Protein AF-A0A7S3GNW1-F1 (afdb_monomer_lite)

Sequence (99 aa):
AGRTFVVEVKSAKRCDVGGQEVEAAVNEAAGGAVVVKAIERCPASAMSSLQAEAETHRKTYVCVCWSSRPLKEEELAILRDKRDLEVFQKTPIRVLHRR

Foldseek 3Di:
DDQDDDDDDPPDPDDPDDQVVVQVVCQVVCVPVDHDDPDDDDDPCVVVVSVVCVVPDDDDDDDDDDDPDDDDVVNVVVVVPDDPDDDDDDDDPVCPVPD

Structure (mmCIF, N/CA/C/O backbone):
data_AF-A0A7S3GNW1-F1
#
_entry.id   AF-A0A7S3GNW1-F1
#
loop_
_atom_site.group_PDB
_atom_site.id
_atom_site.type_symbol
_atom_site.label_atom_id
_atom_site.label_alt_id
_atom_site.label_comp_id
_atom_site.label_asym_id
_atom_site.label_entity_id
_atom_site.label_seq_id
_atom_site.pdbx_PDB_ins_code
_atom_site.Cartn_x
_atom_site.Cartn_y
_atom_site.Cartn_z
_atom_site.occupancy
_atom_site.B_iso_or_equiv
_atom_site.auth_seq_id
_atom_site.auth_comp_id
_atom_site.auth_asym_id
_atom_site.auth_atom_id
_atom_site.pdbx_PDB_model_num
ATOM 1 N N . ALA A 1 1 ? -5.641 4.418 -3.604 1.00 73.00 1 ALA A N 1
ATOM 2 C CA . ALA A 1 1 ? -4.421 4.599 -4.418 1.00 73.00 1 ALA A CA 1
ATOM 3 C C . ALA A 1 1 ? -3.530 3.376 -4.227 1.00 73.00 1 ALA A C 1
ATOM 5 O O . ALA A 1 1 ? -3.529 2.834 -3.128 1.00 73.00 1 ALA A O 1
ATOM 6 N N . GLY A 1 2 ? -2.867 2.899 -5.285 1.00 88.00 2 GLY A N 1
ATOM 7 C CA . GLY A 1 2 ? -1.913 1.788 -5.188 1.00 88.00 2 GLY A CA 1
ATOM 8 C C . GLY A 1 2 ? -0.616 2.221 -4.502 1.00 88.00 2 GLY A C 1
ATOM 9 O O . GLY A 1 2 ? -0.453 3.395 -4.169 1.00 88.00 2 GLY A O 1
ATOM 10 N N . ARG A 1 3 ? 0.306 1.280 -4.288 1.00 90.69 3 ARG A N 1
ATOM 11 C CA . ARG A 1 3 ? 1.638 1.589 -3.761 1.00 90.69 3 ARG A CA 1
ATOM 12 C C . ARG A 1 3 ? 2.610 1.809 -4.917 1.00 90.69 3 ARG A C 1
ATOM 14 O O . ARG A 1 3 ? 2.716 0.944 -5.779 1.00 90.69 3 ARG A O 1
ATOM 21 N N . THR A 1 4 ? 3.314 2.938 -4.907 1.00 93.19 4 THR A N 1
ATOM 22 C CA . THR A 1 4 ? 4.381 3.224 -5.873 1.00 93.19 4 THR A CA 1
ATOM 23 C C . THR A 1 4 ? 5.507 2.203 -5.727 1.00 93.19 4 THR A C 1
ATOM 25 O O . THR A 1 4 ? 5.835 1.785 -4.611 1.00 93.19 4 THR A O 1
ATOM 28 N N . PHE A 1 5 ? 6.088 1.801 -6.852 1.00 93.94 5 PHE A N 1
ATOM 29 C CA . PHE A 1 5 ? 7.191 0.852 -6.920 1.00 93.94 5 PHE A CA 1
ATOM 30 C C . PHE A 1 5 ? 8.132 1.228 -8.068 1.00 93.94 5 PHE A C 1
ATOM 32 O O . PHE A 1 5 ? 7.759 1.981 -8.963 1.00 93.94 5 PHE A O 1
ATOM 39 N N . VAL A 1 6 ? 9.349 0.689 -8.031 1.00 95.12 6 VAL A N 1
ATOM 40 C CA . VAL A 1 6 ? 10.359 0.826 -9.086 1.00 95.12 6 VAL A CA 1
ATOM 41 C C . VAL A 1 6 ? 10.904 -0.566 -9.384 1.00 95.12 6 VAL A C 1
ATOM 43 O O . VAL A 1 6 ? 11.073 -1.372 -8.468 1.00 95.12 6 VAL A O 1
ATOM 46 N N . VAL A 1 7 ? 11.176 -0.851 -10.657 1.00 93.88 7 VAL A N 1
A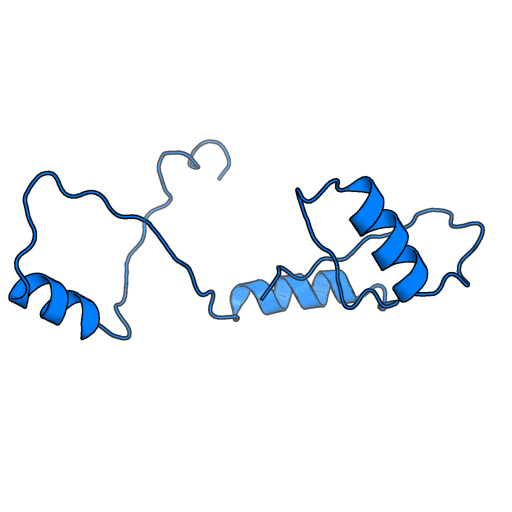TOM 47 C CA . VAL A 1 7 ? 11.821 -2.093 -11.097 1.00 93.88 7 VAL A CA 1
ATOM 48 C C . VAL A 1 7 ? 13.059 -1.738 -11.907 1.00 93.88 7 VAL A C 1
ATOM 50 O O . VAL A 1 7 ? 12.978 -0.995 -12.881 1.00 93.88 7 VAL A O 1
ATOM 53 N N . GLU A 1 8 ? 14.203 -2.288 -11.513 1.00 93.50 8 GLU A N 1
ATOM 54 C CA . GLU A 1 8 ? 15.440 -2.203 -12.286 1.00 93.50 8 GLU A CA 1
ATOM 55 C C . GLU A 1 8 ? 15.547 -3.421 -13.215 1.00 93.50 8 GLU A C 1
ATOM 57 O O . GLU A 1 8 ? 15.573 -4.564 -12.755 1.00 93.50 8 GLU A O 1
ATOM 62 N N . VAL A 1 9 ? 15.644 -3.183 -14.525 1.00 91.69 9 VAL A N 1
ATOM 63 C CA . VAL A 1 9 ? 15.875 -4.238 -15.522 1.00 91.69 9 VAL A CA 1
ATOM 64 C C . VAL A 1 9 ? 17.359 -4.279 -15.870 1.00 91.69 9 VAL A C 1
ATOM 66 O O . VAL A 1 9 ? 17.867 -3.438 -16.613 1.00 91.69 9 VAL A O 1
ATOM 69 N N . LYS A 1 10 ? 18.073 -5.269 -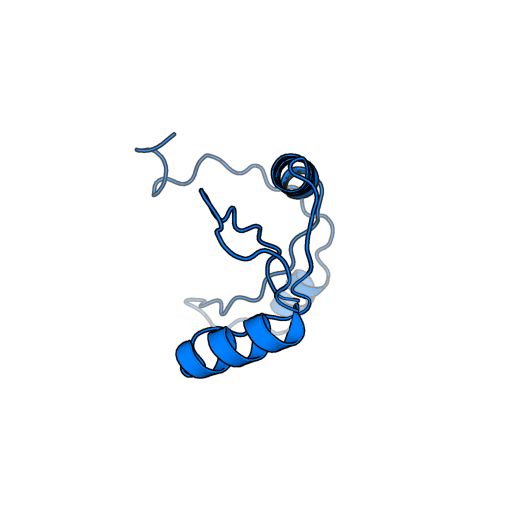15.332 1.00 92.94 10 LYS A N 1
ATOM 70 C CA . LYS A 1 10 ? 19.513 -5.431 -15.568 1.00 92.94 10 LYS A CA 1
ATOM 71 C C . LYS A 1 10 ? 19.787 -5.982 -16.966 1.00 92.94 10 LYS A C 1
ATOM 73 O O . LYS A 1 10 ? 19.082 -6.873 -17.433 1.00 92.94 10 LYS A O 1
ATOM 78 N N . SER A 1 11 ? 20.831 -5.462 -17.616 1.00 93.75 11 SER A N 1
ATOM 79 C CA . SER A 1 11 ? 21.299 -5.919 -18.937 1.00 93.75 11 SER A CA 1
ATOM 80 C C . SER A 1 11 ? 20.197 -5.953 -20.011 1.00 93.75 11 SER A C 1
ATOM 82 O O . SER A 1 11 ? 20.143 -6.873 -20.830 1.00 93.75 11 SER A O 1
ATOM 84 N N . ALA A 1 12 ? 19.304 -4.956 -20.004 1.00 90.81 12 ALA A N 1
ATOM 85 C CA . ALA A 1 12 ? 18.214 -4.853 -20.966 1.00 90.81 12 ALA A CA 1
ATOM 86 C C . ALA A 1 12 ? 18.752 -4.777 -22.407 1.00 90.81 12 ALA A C 1
ATOM 88 O O . ALA A 1 12 ? 19.485 -3.860 -22.767 1.00 90.81 12 ALA A O 1
ATOM 89 N N . LYS A 1 13 ? 18.366 -5.747 -23.246 1.00 92.88 13 LYS A N 1
ATOM 90 C CA . LYS A 1 13 ? 18.696 -5.760 -24.685 1.00 92.88 13 LYS A CA 1
ATOM 91 C C . LYS A 1 13 ? 17.804 -4.819 -25.493 1.00 92.88 13 LYS A C 1
ATOM 93 O O . LYS A 1 13 ? 18.174 -4.401 -26.584 1.00 92.88 13 LYS A O 1
ATOM 98 N N . ARG A 1 14 ? 16.615 -4.530 -24.961 1.00 88.25 14 ARG A N 1
ATOM 99 C CA . ARG A 1 14 ? 15.584 -3.701 -25.571 1.00 88.25 14 ARG A CA 1
ATOM 100 C C . ARG A 1 14 ? 15.040 -2.750 -24.514 1.00 88.25 14 ARG A C 1
ATOM 102 O O . ARG A 1 14 ? 14.575 -3.203 -23.472 1.00 88.25 14 ARG A O 1
ATOM 109 N N . CYS A 1 15 ? 15.110 -1.453 -24.792 1.00 84.75 15 CYS A N 1
ATOM 110 C CA . CYS A 1 15 ? 14.694 -0.414 -23.853 1.00 84.75 15 CYS A CA 1
ATOM 111 C C . CYS A 1 15 ? 13.557 0.450 -24.387 1.00 84.75 15 CYS A C 1
ATOM 113 O O . CYS A 1 15 ? 13.126 1.320 -23.656 1.00 84.75 15 CYS A O 1
ATOM 115 N N . ASP A 1 16 ? 13.077 0.246 -25.615 1.00 85.44 16 ASP A N 1
ATOM 116 C CA . ASP A 1 16 ? 12.064 1.058 -26.309 1.00 85.44 16 ASP A CA 1
ATOM 117 C C . ASP A 1 16 ? 10.609 0.618 -26.049 1.00 85.44 16 ASP A C 1
ATOM 119 O O . ASP A 1 16 ? 9.702 1.095 -26.719 1.00 85.44 16 ASP A O 1
ATOM 123 N N . VAL A 1 17 ? 10.359 -0.242 -25.058 1.00 84.94 17 VAL A N 1
ATOM 124 C CA . VAL A 1 17 ? 9.000 -0.712 -24.728 1.00 84.94 17 VAL A CA 1
ATOM 125 C C . VAL A 1 17 ? 8.180 0.417 -24.090 1.00 84.94 17 VAL A C 1
ATOM 127 O O . VAL A 1 17 ? 8.707 1.200 -23.285 1.00 84.94 17 VAL A O 1
ATOM 130 N N . GLY A 1 18 ? 6.906 0.524 -24.479 1.00 89.31 18 GLY A N 1
ATOM 131 C CA . GLY A 1 18 ? 5.961 1.513 -23.958 1.00 89.31 18 GLY A CA 1
ATOM 132 C C . GLY A 1 18 ? 5.314 1.071 -22.643 1.00 89.31 18 GLY A C 1
ATOM 133 O O . GLY A 1 18 ? 5.021 -0.106 -22.453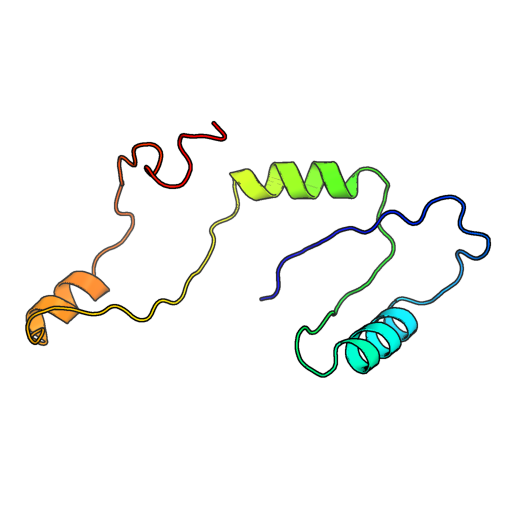 1.00 89.31 18 GLY A O 1
ATOM 134 N N . GLY A 1 19 ? 5.047 2.018 -21.739 1.00 92.12 19 GLY A N 1
ATOM 135 C CA . GLY A 1 19 ? 4.465 1.725 -20.421 1.00 92.12 19 GLY A CA 1
ATOM 136 C C . GLY A 1 19 ? 3.120 0.995 -20.485 1.00 92.12 19 GLY A C 1
ATOM 137 O O . GLY A 1 19 ? 2.916 0.025 -19.763 1.00 92.12 19 GLY A O 1
ATOM 138 N N . GLN A 1 20 ? 2.244 1.388 -21.415 1.00 94.62 20 GLN A N 1
ATOM 139 C CA . GLN A 1 20 ? 0.926 0.764 -21.604 1.00 94.62 20 GLN A CA 1
ATOM 140 C C . GLN A 1 20 ? 1.007 -0.712 -22.020 1.00 94.62 20 GLN A C 1
ATOM 142 O O . GLN A 1 20 ? 0.202 -1.521 -21.566 1.00 94.62 20 GLN A O 1
ATOM 147 N N . GLU A 1 21 ? 1.987 -1.074 -22.853 1.00 94.06 21 GLU A N 1
ATOM 148 C CA . GLU A 1 21 ? 2.219 -2.465 -23.263 1.00 94.06 21 GLU A CA 1
ATOM 149 C C . GLU A 1 21 ? 2.637 -3.319 -22.058 1.00 94.06 21 GLU A C 1
ATOM 151 O O . GLU A 1 21 ? 2.099 -4.405 -21.841 1.00 94.06 21 GLU A O 1
ATOM 156 N N . VAL A 1 22 ? 3.539 -2.789 -21.222 1.00 93.81 22 VAL A N 1
ATOM 157 C CA . VAL A 1 22 ? 3.972 -3.454 -19.984 1.00 93.81 22 VAL A CA 1
ATOM 158 C C . VAL A 1 22 ? 2.808 -3.595 -19.003 1.00 93.81 22 VAL A C 1
ATOM 160 O O . VAL A 1 22 ? 2.632 -4.662 -18.420 1.00 93.81 22 VAL A O 1
ATOM 163 N N . GLU A 1 23 ? 1.997 -2.549 -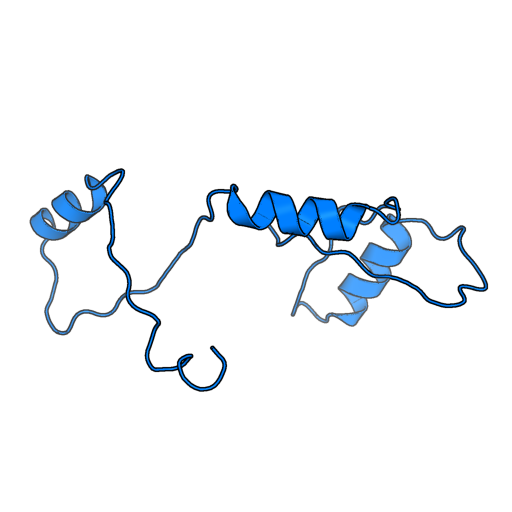18.826 1.00 95.75 23 GLU A N 1
ATOM 164 C CA . GLU A 1 23 ? 0.817 -2.597 -17.955 1.00 95.75 23 GLU A CA 1
ATOM 165 C C . GLU A 1 23 ? -0.159 -3.690 -18.379 1.00 95.75 23 GLU A C 1
ATOM 167 O O . GLU A 1 23 ? -0.590 -4.473 -17.534 1.00 95.75 23 GLU A O 1
ATOM 172 N N . ALA A 1 24 ? -0.491 -3.759 -19.672 1.00 96.00 24 ALA A N 1
ATOM 173 C CA . ALA A 1 24 ? -1.415 -4.754 -20.202 1.00 96.00 24 ALA A CA 1
ATOM 174 C C . ALA A 1 24 ? -0.899 -6.178 -19.953 1.00 96.00 24 ALA A C 1
ATOM 176 O O . ALA A 1 24 ? -1.611 -6.990 -19.362 1.00 96.00 24 ALA A O 1
ATOM 177 N N . ALA A 1 25 ? 0.362 -6.445 -20.308 1.00 95.69 25 ALA A N 1
ATOM 178 C CA . ALA A 1 25 ? 0.974 -7.760 -20.140 1.00 95.69 25 ALA A CA 1
ATOM 179 C C . ALA A 1 25 ? 1.046 -8.194 -18.664 1.00 95.69 25 ALA A C 1
ATOM 181 O O . ALA A 1 25 ? 0.736 -9.338 -18.331 1.00 95.69 25 ALA A O 1
ATOM 182 N N . VAL A 1 26 ? 1.428 -7.284 -17.758 1.00 95.38 26 VAL A N 1
ATOM 183 C CA . VAL A 1 26 ? 1.503 -7.585 -16.319 1.00 95.38 26 VAL A CA 1
ATOM 184 C C . VAL A 1 26 ? 0.113 -7.816 -15.732 1.00 95.38 26 VAL A C 1
ATOM 186 O O . VAL A 1 26 ? -0.066 -8.753 -14.958 1.00 95.38 26 VAL A O 1
ATOM 189 N N . ASN A 1 27 ? -0.873 -6.992 -16.090 1.00 96.81 27 ASN A N 1
ATOM 190 C CA . ASN A 1 27 ? -2.234 -7.112 -15.566 1.00 96.81 27 ASN A CA 1
ATOM 191 C C . ASN A 1 27 ? -2.935 -8.389 -16.046 1.00 96.81 27 ASN A C 1
ATOM 193 O O . ASN A 1 27 ? -3.647 -9.014 -15.261 1.00 96.81 27 ASN A O 1
ATOM 197 N N . GLU A 1 28 ? -2.705 -8.801 -17.294 1.00 97.25 28 GLU A N 1
ATOM 198 C CA . GLU A 1 28 ? -3.182 -10.083 -17.819 1.00 97.25 28 GLU A CA 1
ATOM 199 C C . GLU A 1 28 ? -2.548 -11.256 -17.059 1.00 97.25 28 GLU A C 1
ATOM 201 O O . GLU A 1 28 ? -3.255 -12.115 -16.529 1.00 97.25 28 GLU A O 1
ATOM 206 N N . ALA A 1 29 ? -1.218 -11.248 -16.912 1.00 97.00 29 ALA A N 1
ATOM 207 C CA . ALA A 1 29 ? -0.489 -12.300 -16.206 1.00 97.00 29 ALA A CA 1
ATOM 208 C C . ALA A 1 29 ? -0.814 -12.368 -14.701 1.00 97.00 29 ALA A C 1
ATOM 210 O O . ALA A 1 29 ? -0.726 -13.435 -14.094 1.00 97.00 29 ALA A O 1
ATOM 211 N N . ALA A 1 30 ? -1.192 -11.246 -14.082 1.00 95.56 30 ALA A N 1
ATOM 212 C CA . ALA A 1 30 ? -1.499 -11.164 -12.656 1.00 95.56 30 ALA A CA 1
ATOM 213 C C . ALA A 1 30 ? -2.802 -11.875 -12.256 1.00 95.56 30 ALA A C 1
ATOM 215 O O . ALA A 1 30 ? -3.023 -12.090 -11.060 1.00 95.56 30 ALA A O 1
ATOM 216 N N . GLY A 1 31 ? -3.689 -12.196 -13.207 1.00 93.12 31 GLY A N 1
ATOM 217 C CA . GLY A 1 31 ? -4.930 -12.929 -12.930 1.00 93.12 31 GLY A CA 1
ATOM 218 C C . GLY A 1 31 ? -5.829 -12.258 -11.881 1.00 93.12 31 GLY A C 1
ATOM 219 O O . GLY A 1 31 ? -6.512 -12.941 -11.122 1.00 93.12 31 GLY A O 1
ATOM 220 N N . GLY A 1 32 ? -5.784 -10.925 -11.780 1.00 94.06 32 GLY A N 1
ATOM 221 C CA . GLY A 1 32 ? -6.569 -10.140 -10.821 1.00 94.06 32 GLY A CA 1
ATOM 222 C C . GLY A 1 32 ? -6.001 -10.054 -9.398 1.00 94.06 32 GLY A C 1
ATOM 223 O O . GLY A 1 32 ? -6.572 -9.345 -8.572 1.00 94.06 32 GLY A O 1
ATOM 224 N N . ALA A 1 33 ? -4.874 -10.708 -9.093 1.00 95.00 33 ALA A N 1
ATOM 225 C CA . ALA A 1 33 ? -4.236 -10.604 -7.775 1.00 95.00 33 ALA A CA 1
ATOM 226 C C . ALA A 1 33 ? -3.677 -9.196 -7.505 1.00 95.00 33 ALA A C 1
ATOM 228 O O . ALA A 1 33 ? -3.678 -8.714 -6.371 1.00 95.00 33 ALA A O 1
ATOM 229 N N . VAL A 1 34 ? -3.199 -8.536 -8.561 1.00 95.06 34 VAL A N 1
ATOM 230 C CA . VAL A 1 34 ? -2.696 -7.163 -8.542 1.00 95.06 34 VAL A CA 1
ATOM 231 C C . VAL A 1 34 ? -3.104 -6.442 -9.821 1.00 95.06 34 VAL A C 1
ATOM 233 O O . VAL A 1 34 ? -3.365 -7.073 -10.842 1.00 95.06 34 VAL A O 1
ATOM 236 N N . VAL A 1 35 ? -3.128 -5.110 -9.757 1.00 96.06 35 VAL A N 1
ATOM 237 C CA . VAL A 1 35 ? -3.277 -4.240 -10.927 1.00 96.06 35 VAL A CA 1
ATOM 238 C C . VAL A 1 35 ? -2.194 -3.170 -10.871 1.00 96.06 35 VAL A C 1
ATOM 240 O O . VAL A 1 35 ? -2.085 -2.440 -9.880 1.00 96.06 35 VAL A O 1
ATOM 243 N N . VAL A 1 36 ? -1.401 -3.074 -11.932 1.00 96.25 36 VAL A N 1
ATOM 244 C CA . VAL A 1 36 ? -0.417 -2.016 -12.162 1.00 96.25 36 VAL A CA 1
ATOM 245 C C . VAL A 1 36 ? -0.992 -0.961 -13.101 1.00 96.25 36 VAL A C 1
ATOM 247 O O . VAL A 1 36 ? -1.836 -1.248 -13.950 1.00 96.25 36 VAL A O 1
ATOM 250 N N . LYS A 1 37 ? -0.557 0.281 -12.908 1.00 95.31 37 LYS A N 1
ATOM 251 C CA . LYS A 1 37 ? -0.960 1.443 -13.701 1.00 95.31 37 LYS A CA 1
ATOM 252 C C . LYS A 1 37 ? 0.103 2.529 -13.596 1.00 95.31 37 LYS A C 1
ATOM 254 O O . LYS A 1 37 ? 0.813 2.560 -12.589 1.00 95.31 37 LYS A O 1
ATOM 259 N N . ALA A 1 38 ? 0.118 3.450 -14.554 1.00 94.81 38 ALA A N 1
ATOM 260 C CA . ALA A 1 38 ? 1.085 4.542 -14.632 1.00 94.81 38 ALA A CA 1
ATOM 261 C C . ALA A 1 38 ? 2.545 4.045 -14.631 1.00 94.81 38 ALA A C 1
ATOM 263 O O . ALA A 1 38 ? 3.402 4.591 -13.940 1.00 94.81 38 ALA A O 1
ATOM 264 N N . ILE A 1 39 ? 2.818 2.976 -15.383 1.00 94.94 39 ILE A N 1
ATOM 265 C CA . ILE A 1 39 ? 4.173 2.525 -15.670 1.00 94.94 39 ILE A CA 1
ATOM 266 C C . ILE A 1 39 ? 4.805 3.525 -16.625 1.00 94.94 39 ILE A C 1
ATOM 268 O O . ILE A 1 39 ? 4.362 3.729 -17.755 1.00 94.94 39 ILE A O 1
ATOM 272 N N . GLU A 1 40 ? 5.908 4.093 -16.174 1.00 93.31 40 GLU A N 1
ATOM 273 C CA . GLU A 1 40 ? 6.739 4.996 -16.944 1.00 93.31 40 GLU A CA 1
ATOM 274 C C . GLU A 1 40 ? 8.212 4.707 -16.670 1.00 93.31 40 GLU A C 1
ATOM 276 O O . GLU A 1 40 ? 8.577 4.054 -15.688 1.00 93.31 40 GLU A O 1
ATOM 281 N N . ARG A 1 41 ? 9.082 5.183 -17.562 1.00 92.25 41 ARG A N 1
ATOM 282 C CA . ARG A 1 41 ? 10.520 5.140 -17.301 1.00 92.25 41 ARG A CA 1
ATOM 283 C C . ARG A 1 41 ? 10.863 6.217 -16.289 1.00 92.25 41 ARG A C 1
ATOM 285 O O . ARG A 1 41 ? 10.460 7.364 -16.444 1.00 92.25 41 ARG A O 1
ATOM 292 N N . CYS A 1 42 ? 11.672 5.852 -15.309 1.00 92.81 42 CYS A N 1
ATOM 293 C CA . CYS A 1 42 ? 12.132 6.755 -14.269 1.00 92.81 42 CYS A CA 1
ATOM 294 C C . CYS A 1 42 ? 13.671 6.817 -14.246 1.00 92.81 42 CYS A C 1
ATOM 296 O O . CYS A 1 42 ? 14.337 5.893 -14.725 1.00 92.81 42 CYS A O 1
ATOM 298 N N . PRO A 1 43 ? 14.267 7.888 -13.696 1.00 93.31 43 PRO A N 1
ATOM 299 C CA . PRO A 1 43 ? 15.711 7.959 -13.501 1.00 93.31 43 PRO A CA 1
ATOM 300 C C . PRO A 1 43 ? 16.187 6.947 -12.448 1.00 93.31 43 PRO A C 1
ATOM 302 O O . PRO A 1 43 ? 15.413 6.490 -11.606 1.00 93.31 43 PRO A O 1
ATOM 305 N N . ALA A 1 44 ? 17.492 6.658 -12.429 1.00 92.19 44 ALA A N 1
ATOM 306 C CA . ALA A 1 44 ? 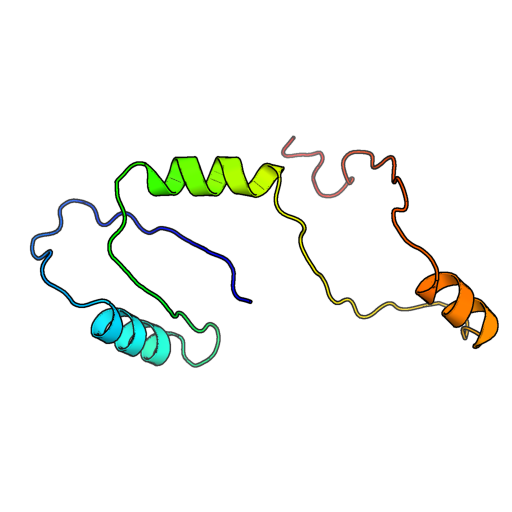18.104 5.776 -11.428 1.00 92.19 44 ALA A CA 1
ATOM 307 C C . ALA A 1 44 ? 17.913 6.272 -9.977 1.00 92.19 44 ALA A C 1
ATOM 309 O O . ALA A 1 44 ? 17.915 5.479 -9.039 1.00 92.19 44 ALA A O 1
ATOM 310 N N . SER A 1 45 ? 17.698 7.579 -9.788 1.00 94.69 45 SER A N 1
ATOM 311 C CA . SER A 1 45 ? 17.415 8.193 -8.487 1.00 94.69 45 SER A CA 1
ATOM 312 C C . SER A 1 45 ? 16.012 7.902 -7.944 1.00 94.69 45 SER A C 1
ATOM 314 O O . SER A 1 45 ? 15.772 8.145 -6.762 1.00 94.69 45 SER A O 1
ATOM 316 N N . ALA A 1 46 ? 15.094 7.364 -8.755 1.00 94.62 46 ALA A N 1
ATOM 317 C CA . ALA A 1 46 ? 13.693 7.184 -8.375 1.00 94.62 46 ALA A CA 1
ATOM 318 C C . ALA A 1 46 ? 13.509 6.310 -7.125 1.00 94.62 46 ALA A C 1
ATOM 320 O O . ALA A 1 46 ? 12.636 6.585 -6.305 1.00 94.62 46 ALA A O 1
ATOM 321 N N . MET A 1 47 ? 14.356 5.290 -6.934 1.00 92.50 47 MET A N 1
ATOM 322 C CA . MET A 1 47 ? 14.293 4.453 -5.734 1.00 92.50 47 MET A CA 1
ATOM 323 C C . MET A 1 47 ? 14.637 5.247 -4.468 1.00 92.50 47 MET A C 1
ATOM 325 O O . MET A 1 47 ? 13.955 5.112 -3.453 1.00 92.50 47 MET A O 1
ATOM 329 N N . SER A 1 48 ? 15.664 6.096 -4.528 1.00 92.06 48 SER A N 1
ATOM 330 C CA . SER A 1 48 ? 16.056 6.954 -3.406 1.00 92.06 48 SER A CA 1
ATOM 331 C C . SER A 1 48 ? 14.978 7.994 -3.099 1.00 92.06 48 SER A C 1
ATOM 333 O O . SER A 1 48 ? 14.643 8.194 -1.934 1.00 92.06 48 SER A O 1
ATOM 335 N N . SER A 1 49 ? 14.379 8.599 -4.131 1.00 90.88 49 SER A N 1
ATOM 336 C CA . SER A 1 49 ? 13.242 9.518 -3.974 1.00 90.88 49 SER A CA 1
ATOM 337 C C . SER A 1 49 ? 12.059 8.836 -3.282 1.00 90.88 49 SER A C 1
ATOM 339 O O . SER A 1 49 ? 11.537 9.353 -2.299 1.00 90.88 49 SER A O 1
ATOM 341 N N . LEU A 1 50 ? 11.702 7.622 -3.714 1.00 90.81 50 LEU A N 1
ATOM 342 C CA . LEU A 1 50 ? 10.604 6.850 -3.132 1.00 90.81 50 LEU A CA 1
ATOM 343 C C . LEU A 1 50 ? 10.850 6.468 -1.663 1.00 90.81 50 LEU A C 1
ATOM 345 O O . LEU A 1 50 ? 9.907 6.400 -0.874 1.00 90.81 50 LEU A O 1
ATOM 349 N N . GLN A 1 51 ? 12.104 6.208 -1.284 1.00 88.69 51 GLN A N 1
ATOM 350 C CA . GLN A 1 51 ? 12.472 5.951 0.111 1.00 88.69 51 GLN A CA 1
ATOM 351 C C . GLN A 1 51 ? 12.342 7.209 0.974 1.00 88.69 51 GLN A C 1
ATOM 353 O O . GLN A 1 51 ? 11.739 7.134 2.042 1.00 88.69 51 GLN A O 1
ATOM 358 N N . ALA A 1 52 ? 12.831 8.356 0.497 1.00 87.81 52 ALA A N 1
ATOM 359 C CA . ALA A 1 52 ? 12.726 9.624 1.218 1.00 87.81 52 ALA A CA 1
ATOM 360 C C . ALA A 1 52 ? 11.260 10.053 1.428 1.00 87.81 52 ALA A C 1
ATOM 362 O O . ALA A 1 52 ? 10.870 10.475 2.516 1.00 87.81 52 ALA A O 1
ATOM 363 N N . GLU A 1 53 ? 10.409 9.873 0.416 1.00 84.31 53 GLU A N 1
ATOM 364 C CA . GLU A 1 53 ? 8.968 10.146 0.515 1.00 84.31 53 GLU A CA 1
ATOM 365 C C . GLU A 1 53 ? 8.250 9.214 1.504 1.00 84.31 53 GLU A C 1
ATOM 367 O O . GLU A 1 53 ? 7.245 9.585 2.120 1.00 84.31 53 GLU A O 1
ATOM 372 N N . ALA A 1 54 ? 8.750 7.989 1.698 1.00 83.31 54 ALA A N 1
ATOM 373 C CA . ALA A 1 54 ? 8.113 7.020 2.583 1.00 83.31 54 ALA A CA 1
ATOM 374 C C . ALA A 1 54 ? 8.121 7.446 4.061 1.00 83.31 54 ALA A C 1
ATOM 376 O O . ALA A 1 54 ? 7.260 6.972 4.810 1.00 83.31 54 ALA A O 1
ATOM 377 N N . GLU A 1 55 ? 9.055 8.311 4.462 1.00 77.94 55 GLU A N 1
ATOM 378 C CA . GLU A 1 55 ? 9.189 8.828 5.830 1.00 77.94 55 GLU A CA 1
ATOM 379 C C . GLU A 1 55 ? 8.196 9.954 6.137 1.00 77.94 55 GLU A C 1
ATOM 381 O O . GLU A 1 55 ? 7.774 10.110 7.281 1.00 77.94 55 GLU A O 1
ATOM 386 N N . THR A 1 56 ? 7.778 10.711 5.120 1.00 82.56 56 THR A N 1
ATOM 387 C CA . THR A 1 56 ? 6.986 11.939 5.292 1.00 82.56 56 THR A CA 1
ATOM 388 C C . THR A 1 56 ? 5.526 11.785 4.864 1.00 82.56 56 THR A C 1
ATOM 390 O O . THR A 1 56 ? 4.656 12.519 5.335 1.00 82.56 56 THR A O 1
ATOM 393 N N . HIS A 1 57 ? 5.208 10.816 4.000 1.00 85.19 57 HIS A N 1
ATOM 394 C CA . HIS A 1 57 ? 3.858 10.671 3.459 1.00 85.19 57 HIS A CA 1
ATOM 395 C C . HIS A 1 57 ? 2.880 10.030 4.452 1.00 85.19 57 HIS A C 1
ATOM 397 O O . HIS A 1 57 ? 3.068 8.905 4.931 1.00 85.19 57 HIS A O 1
ATOM 403 N N . ARG A 1 58 ? 1.741 10.702 4.665 1.00 89.31 58 ARG A N 1
ATOM 404 C CA . ARG A 1 58 ? 0.609 10.148 5.416 1.00 89.31 58 ARG A CA 1
ATOM 405 C C . ARG A 1 58 ? 0.007 8.958 4.669 1.00 89.31 58 ARG A C 1
ATOM 407 O O . ARG A 1 58 ? -0.346 9.052 3.495 1.00 89.31 58 ARG A O 1
ATOM 414 N N . LYS A 1 59 ? -0.159 7.839 5.374 1.00 89.44 59 LYS A N 1
ATOM 415 C CA . LYS A 1 59 ? -0.782 6.618 4.845 1.00 89.44 59 LYS A CA 1
ATOM 416 C C . LYS A 1 59 ? -2.210 6.491 5.369 1.00 89.44 59 LYS A C 1
ATOM 418 O O . LYS A 1 59 ? -2.456 6.695 6.555 1.00 89.44 59 LYS A O 1
ATOM 423 N N . THR A 1 60 ? -3.133 6.123 4.488 1.00 92.38 60 THR A N 1
ATOM 424 C CA . THR A 1 60 ? -4.534 5.852 4.831 1.00 92.38 60 THR A CA 1
ATOM 425 C C . THR A 1 60 ? -4.763 4.349 4.849 1.00 92.38 60 THR A C 1
ATOM 427 O O . THR A 1 60 ? -4.354 3.648 3.924 1.00 92.38 60 THR A O 1
ATOM 430 N N . TYR A 1 61 ? -5.427 3.866 5.893 1.00 93.31 61 TYR A N 1
ATOM 431 C CA . TYR A 1 61 ? -5.716 2.451 6.091 1.00 93.31 61 TYR A CA 1
ATOM 432 C C . TYR A 1 61 ? -7.204 2.245 6.338 1.00 93.31 61 TYR A C 1
ATOM 434 O O . TYR A 1 61 ? -7.888 3.131 6.846 1.00 93.31 61 TYR A O 1
ATOM 442 N N . VAL A 1 62 ? -7.674 1.046 6.007 1.00 95.12 62 VAL A N 1
ATOM 443 C CA . VAL A 1 62 ? -8.983 0.534 6.403 1.00 95.12 62 VAL A CA 1
ATOM 444 C C . VAL A 1 62 ? -8.737 -0.775 7.134 1.00 95.12 62 VAL A C 1
ATOM 446 O O . VAL A 1 62 ? -7.942 -1.600 6.681 1.00 95.12 62 VAL A O 1
ATOM 449 N N . CYS A 1 63 ? -9.391 -0.958 8.272 1.00 95.56 63 CYS A N 1
ATOM 450 C CA . CYS A 1 63 ? -9.323 -2.186 9.046 1.00 95.56 63 CYS A CA 1
ATOM 451 C C . CYS A 1 63 ? -10.728 -2.639 9.435 1.00 95.56 63 CYS A C 1
ATOM 453 O O . CYS A 1 63 ? -11.624 -1.826 9.659 1.00 95.56 63 CYS A O 1
ATOM 455 N N . VAL A 1 64 ? -10.901 -3.955 9.528 1.00 96.69 64 VAL A N 1
ATOM 456 C CA . VAL A 1 6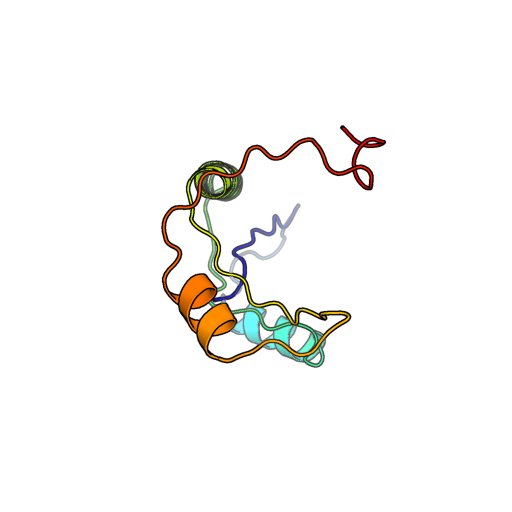4 ? -12.050 -4.559 10.200 1.00 96.69 64 VAL A CA 1
ATOM 457 C C . VAL A 1 64 ? -11.615 -4.832 11.632 1.00 96.69 64 VAL A C 1
ATOM 459 O O . VAL A 1 64 ? -10.700 -5.621 11.866 1.00 96.69 64 VAL A O 1
ATOM 462 N N . CYS A 1 65 ? -12.237 -4.140 12.582 1.00 94.31 65 CYS A N 1
ATOM 463 C CA . CYS A 1 65 ? -11.948 -4.289 14.002 1.00 94.31 65 CYS A CA 1
ATOM 464 C C . CYS A 1 65 ? -12.990 -5.194 14.654 1.00 94.31 65 CYS A C 1
ATOM 466 O O . CYS A 1 65 ? -14.189 -5.031 14.434 1.00 94.31 65 CYS A O 1
ATOM 468 N N . TRP A 1 66 ? -12.528 -6.112 15.496 1.00 96.62 66 TRP A N 1
ATOM 469 C CA . TRP A 1 66 ? -13.390 -6.924 16.344 1.00 96.62 66 TRP A CA 1
ATOM 470 C C . TRP A 1 66 ? -13.352 -6.400 17.780 1.00 96.62 66 TRP A C 1
ATOM 472 O O . TRP A 1 66 ? -12.296 -6.016 18.283 1.00 96.62 66 TRP A O 1
ATOM 482 N N . SER A 1 67 ? -14.511 -6.406 18.433 1.00 96.12 67 SER A N 1
ATOM 483 C CA . SER A 1 67 ? -14.669 -6.098 19.851 1.00 96.12 67 SER A CA 1
ATOM 484 C C . SER A 1 67 ? -15.357 -7.274 20.530 1.00 96.12 67 SER A C 1
ATOM 486 O O . SER A 1 67 ? -16.320 -7.821 19.995 1.00 96.12 67 SER A O 1
ATOM 488 N N . SER A 1 68 ? -14.900 -7.636 21.728 1.00 97.19 68 SER A N 1
ATOM 489 C CA . SER A 1 68 ? -15.517 -8.699 22.532 1.00 97.19 68 SER A CA 1
ATOM 490 C C . SER A 1 68 ? -16.920 -8.346 23.022 1.00 97.19 68 SER A C 1
ATOM 492 O O . SER A 1 68 ? -17.698 -9.237 23.352 1.00 97.19 68 SER A O 1
ATOM 494 N N . ARG A 1 69 ? -17.251 -7.050 23.059 1.00 97.06 69 ARG A N 1
ATOM 495 C CA . ARG A 1 69 ? -18.572 -6.530 23.420 1.00 97.06 69 ARG A CA 1
ATOM 496 C C . ARG A 1 69 ? -19.173 -5.682 22.296 1.00 97.06 69 ARG A C 1
ATOM 498 O O . ARG A 1 69 ? -18.410 -5.054 21.554 1.00 97.06 69 ARG A O 1
ATOM 505 N N . PRO A 1 70 ? -20.510 -5.573 22.214 1.00 96.19 70 PRO A N 1
ATOM 506 C CA . PRO A 1 70 ? -21.158 -4.585 21.362 1.00 96.19 70 PRO A CA 1
ATOM 507 C C . PRO A 1 70 ? -20.676 -3.166 21.690 1.00 96.19 70 PRO A C 1
ATOM 509 O O . PRO A 1 70 ? -20.502 -2.812 22.862 1.00 96.19 70 PRO A O 1
ATOM 512 N N . LEU A 1 71 ? -20.455 -2.371 20.646 1.00 95.69 71 LEU A N 1
ATOM 513 C CA . LEU A 1 71 ? -20.142 -0.949 20.758 1.00 95.69 71 LEU A CA 1
ATOM 514 C C . LEU A 1 71 ? -21.436 -0.154 20.620 1.00 95.69 71 LEU A C 1
ATOM 516 O O . LEU A 1 71 ? -22.234 -0.429 19.723 1.00 95.69 71 LEU A O 1
ATOM 520 N N . LYS A 1 72 ? -21.640 0.818 21.507 1.00 97.19 72 LYS A N 1
ATOM 521 C CA . LYS A 1 72 ? -22.763 1.754 21.412 1.00 97.19 72 LYS A CA 1
ATOM 522 C C . LYS A 1 72 ? -22.420 2.903 20.465 1.00 97.19 72 LYS A C 1
ATOM 524 O O . LYS A 1 72 ? -21.244 3.192 20.230 1.00 97.19 72 LYS A O 1
ATOM 529 N N . GLU A 1 73 ? -23.436 3.583 19.942 1.00 96.25 73 GLU A N 1
ATOM 530 C CA . GLU A 1 73 ? -23.228 4.669 18.976 1.00 96.25 73 GLU A CA 1
ATOM 531 C C . GLU A 1 73 ? -22.447 5.840 19.584 1.00 96.25 73 GLU A C 1
ATOM 533 O O . GLU A 1 73 ? -21.619 6.441 18.906 1.00 96.25 73 GLU A O 1
ATOM 538 N N . GLU A 1 74 ? -22.613 6.114 20.880 1.00 96.88 74 GLU A N 1
ATOM 539 C CA . GLU A 1 74 ? -21.877 7.183 21.563 1.00 96.88 74 GLU A CA 1
ATOM 540 C C . GLU A 1 74 ? -20.367 6.893 21.594 1.00 96.88 74 GLU A C 1
ATOM 542 O O . GLU A 1 74 ? -19.543 7.792 21.437 1.00 96.88 74 GLU A O 1
ATOM 547 N N . GLU A 1 75 ? -19.986 5.622 21.732 1.00 95.56 75 GLU A N 1
ATOM 548 C CA . GLU A 1 75 ? -18.584 5.191 21.716 1.00 95.56 75 GLU A CA 1
ATOM 549 C C . GLU A 1 75 ? -17.987 5.310 20.310 1.00 95.56 75 GLU A C 1
ATOM 551 O O . GLU A 1 75 ? -16.847 5.752 20.143 1.00 95.56 75 GLU A O 1
ATOM 556 N N . LEU A 1 76 ? -18.772 4.965 19.285 1.00 95.56 76 LEU A N 1
ATOM 557 C CA . LEU A 1 76 ? -18.385 5.144 17.887 1.00 95.56 76 LEU A CA 1
ATOM 558 C C . LEU A 1 76 ? -18.246 6.626 17.527 1.00 95.56 76 LEU A C 1
ATOM 560 O O . LEU A 1 76 ? -17.305 6.986 16.819 1.00 95.56 76 LEU A O 1
ATOM 564 N N . ALA A 1 77 ? -19.129 7.488 18.034 1.00 96.69 77 ALA A N 1
ATOM 565 C CA . ALA A 1 77 ? -19.053 8.930 17.833 1.00 96.69 77 ALA A CA 1
ATOM 566 C C . ALA A 1 77 ? -17.743 9.504 18.396 1.00 96.69 77 ALA A C 1
ATOM 568 O O . ALA A 1 77 ? -17.054 10.247 17.697 1.00 96.69 77 ALA A O 1
ATOM 569 N N . ILE A 1 78 ? -17.335 9.078 19.599 1.00 95.31 78 ILE A N 1
ATOM 570 C CA . ILE A 1 78 ? -16.046 9.471 20.191 1.00 95.31 78 ILE A CA 1
ATOM 571 C C . ILE A 1 78 ? -14.881 9.063 19.283 1.00 95.31 78 ILE A C 1
ATOM 573 O O . ILE A 1 78 ? -13.992 9.874 19.034 1.00 95.31 78 ILE A O 1
ATOM 577 N N . LEU A 1 79 ? -14.871 7.825 18.773 1.00 94.00 79 LEU A N 1
ATOM 578 C CA . LEU A 1 79 ? -13.806 7.346 17.881 1.00 94.00 79 LEU A CA 1
ATOM 579 C C . LEU A 1 79 ? -13.753 8.134 16.565 1.00 94.00 79 LEU A C 1
ATOM 581 O O . LEU A 1 79 ? -12.664 8.432 16.075 1.00 94.00 79 LEU A O 1
ATOM 585 N N . ARG A 1 80 ? -14.913 8.490 16.003 1.00 94.50 80 ARG A N 1
ATOM 586 C CA . ARG A 1 80 ? -15.015 9.268 14.759 1.00 94.50 80 ARG A CA 1
ATOM 587 C C . ARG A 1 80 ? -14.510 10.696 14.913 1.00 94.50 80 ARG A C 1
ATOM 589 O O . ARG A 1 80 ? -14.017 11.239 13.925 1.00 94.50 80 ARG A O 1
ATOM 596 N N . ASP A 1 81 ? -14.627 11.284 16.098 1.00 96.38 81 ASP A N 1
ATOM 597 C CA . ASP A 1 81 ? -14.196 12.656 16.375 1.00 96.38 81 ASP A CA 1
ATOM 598 C C . ASP A 1 81 ? -12.692 12.767 16.678 1.00 96.38 81 ASP A C 1
ATOM 600 O O . ASP A 1 81 ? -12.091 13.819 16.482 1.00 96.38 81 ASP A O 1
ATOM 604 N N . LYS A 1 82 ? -12.026 11.668 17.070 1.00 94.69 82 LYS A N 1
ATOM 605 C CA . LYS A 1 82 ? -10.574 11.690 17.307 1.00 94.69 82 LYS A CA 1
ATOM 606 C C . LYS A 1 82 ? -9.805 12.100 16.046 1.00 94.69 82 LYS A C 1
ATOM 608 O O . LYS A 1 82 ? -9.929 11.496 14.976 1.00 94.69 82 LYS A O 1
ATOM 613 N N . ARG A 1 83 ? -8.960 13.118 16.196 1.00 95.12 83 ARG A N 1
ATOM 614 C CA . ARG A 1 83 ? -8.007 13.617 15.198 1.00 95.12 83 ARG A CA 1
ATOM 615 C C . ARG A 1 83 ? -6.645 13.775 15.859 1.00 95.12 83 ARG A C 1
ATOM 617 O O . ARG A 1 83 ? -6.580 13.929 17.075 1.00 95.12 83 ARG A O 1
ATOM 624 N N . ASP A 1 84 ? -5.595 13.668 15.050 1.00 94.06 84 ASP A N 1
ATOM 625 C CA . ASP A 1 84 ? -4.210 13.983 15.429 1.00 94.06 84 ASP A CA 1
ATOM 626 C C . ASP A 1 84 ? -3.760 13.357 16.761 1.00 94.06 84 ASP A C 1
ATOM 628 O O . ASP A 1 84 ? -3.079 13.971 17.578 1.00 94.06 84 ASP A O 1
ATOM 632 N N . LEU A 1 85 ? -4.168 12.102 16.983 1.00 94.31 85 LEU A N 1
ATOM 633 C CA . LEU A 1 85 ? -3.808 11.342 18.173 1.00 94.31 85 LEU A CA 1
ATOM 634 C C . LEU A 1 85 ? -2.320 10.986 18.136 1.00 94.31 85 LEU A C 1
ATOM 636 O O . LEU A 1 85 ? -1.884 10.205 17.287 1.00 94.31 85 LEU A O 1
ATOM 640 N N . GLU A 1 86 ? -1.563 11.500 19.098 1.00 96.00 86 GLU A N 1
ATOM 641 C CA . GLU A 1 86 ? -0.183 11.085 19.317 1.00 96.00 86 GLU A CA 1
ATOM 642 C C . GLU A 1 86 ? -0.139 9.686 19.952 1.00 96.00 86 GLU A C 1
ATOM 644 O O . GLU A 1 86 ? -0.809 9.408 20.950 1.00 96.00 86 GLU A O 1
ATOM 649 N N . VAL A 1 87 ? 0.644 8.781 19.358 1.00 94.31 87 VAL A N 1
ATOM 650 C CA . VAL A 1 87 ? 0.767 7.388 19.805 1.00 94.31 87 VAL A CA 1
ATOM 651 C C . VAL A 1 87 ? 2.231 7.052 20.061 1.00 94.31 87 VAL A C 1
ATOM 653 O O . VAL A 1 87 ? 3.039 6.961 19.137 1.00 94.31 87 VAL A O 1
ATOM 656 N N . PHE A 1 88 ? 2.563 6.765 21.317 1.00 96.50 88 PHE A N 1
ATOM 657 C CA . PHE A 1 88 ? 3.888 6.289 21.714 1.00 96.50 88 PHE A CA 1
ATOM 658 C C . PHE A 1 88 ? 4.004 4.776 21.488 1.00 96.50 88 PHE A C 1
ATOM 660 O O . PHE A 1 88 ? 3.709 3.962 22.366 1.00 96.50 88 PHE A O 1
ATOM 667 N N . GLN A 1 89 ? 4.410 4.379 20.281 1.00 95.38 89 GLN A N 1
ATOM 668 C CA . GLN A 1 89 ? 4.461 2.974 19.880 1.00 95.38 89 GLN A CA 1
ATOM 669 C C . GLN A 1 89 ? 5.841 2.341 20.125 1.00 95.38 89 GLN A C 1
ATOM 671 O O . GLN A 1 89 ? 6.814 2.659 19.442 1.00 95.38 89 GLN A O 1
ATOM 676 N N . LYS A 1 90 ? 5.916 1.362 21.038 1.00 96.38 90 LYS A N 1
ATOM 677 C CA . LYS A 1 90 ? 7.089 0.474 21.166 1.00 96.38 90 LYS A CA 1
ATOM 678 C C . LYS A 1 90 ? 7.204 -0.456 19.956 1.00 96.38 90 LYS A C 1
ATOM 680 O O . LYS A 1 90 ? 6.199 -0.783 19.323 1.00 96.38 90 LYS A O 1
ATOM 685 N N . THR A 1 91 ? 8.412 -0.943 19.668 1.00 96.00 91 THR A N 1
ATOM 686 C CA . THR A 1 91 ? 8.631 -1.946 18.616 1.00 96.00 91 THR A CA 1
ATOM 687 C C . THR A 1 91 ? 7.702 -3.151 18.825 1.00 96.00 91 THR A C 1
ATOM 689 O O . THR A 1 91 ? 7.773 -3.788 19.878 1.00 96.00 91 THR A O 1
ATOM 692 N N . PRO A 1 92 ? 6.827 -3.486 17.855 1.00 96.31 92 PRO A N 1
ATOM 693 C CA . PRO A 1 92 ? 5.903 -4.604 18.015 1.00 96.31 92 PRO A CA 1
ATOM 694 C C . PRO A 1 92 ? 6.636 -5.933 18.237 1.00 96.31 92 PRO A C 1
ATOM 696 O O . PRO A 1 92 ? 7.586 -6.241 17.519 1.00 96.31 92 PRO A O 1
ATOM 699 N N . ILE A 1 93 ? 6.146 -6.765 19.163 1.00 97.31 93 ILE A N 1
ATOM 700 C CA . ILE A 1 93 ? 6.793 -8.034 19.561 1.00 97.31 93 ILE A CA 1
ATOM 701 C C . ILE A 1 93 ? 7.107 -8.922 18.351 1.00 97.31 93 ILE A C 1
ATOM 703 O O . ILE A 1 93 ? 8.223 -9.414 18.198 1.00 97.31 93 ILE A O 1
ATOM 707 N N . ARG A 1 94 ? 6.147 -9.049 17.427 1.00 96.31 94 ARG A N 1
ATOM 708 C CA . ARG A 1 94 ? 6.270 -9.878 16.215 1.00 96.31 94 ARG A CA 1
ATOM 709 C C . ARG A 1 94 ? 7.421 -9.477 15.284 1.00 96.31 94 ARG A C 1
ATOM 711 O O . ARG A 1 94 ? 7.733 -10.223 14.364 1.00 96.31 94 ARG A O 1
ATOM 718 N N . VAL A 1 95 ? 8.004 -8.289 15.465 1.00 96.88 95 VAL A N 1
ATOM 719 C CA . VAL A 1 95 ? 9.119 -7.785 14.651 1.00 96.88 95 VAL A CA 1
ATOM 720 C C . VAL A 1 95 ? 10.408 -7.586 15.446 1.00 96.88 95 VAL A C 1
ATOM 722 O O . VAL A 1 95 ? 11.366 -7.083 14.873 1.00 96.88 95 VAL A O 1
ATOM 725 N N . LEU A 1 96 ? 10.457 -7.969 16.727 1.00 94.69 96 LEU A N 1
ATOM 726 C CA . LEU A 1 96 ? 11.654 -7.778 17.557 1.00 94.69 96 LEU A CA 1
ATOM 727 C C . LEU A 1 96 ? 12.861 -8.578 17.054 1.00 94.69 96 LEU A C 1
ATOM 729 O O . LEU A 1 96 ? 13.973 -8.089 17.129 1.00 94.69 96 LEU A O 1
ATOM 733 N N . HIS A 1 97 ? 12.652 -9.765 16.482 1.00 94.00 97 HIS A N 1
ATOM 734 C CA . HIS A 1 97 ? 13.733 -10.647 16.013 1.00 94.00 97 HIS A CA 1
ATOM 735 C C . HIS A 1 97 ? 14.536 -10.110 14.814 1.00 94.00 97 HIS A C 1
ATOM 737 O O . HIS A 1 97 ? 15.562 -10.680 14.463 1.00 94.00 97 HIS A O 1
ATOM 743 N N . ARG A 1 98 ? 14.026 -9.085 14.125 1.00 89.12 98 ARG A N 1
ATOM 744 C CA . ARG A 1 98 ? 14.601 -8.546 12.880 1.00 89.12 98 ARG A CA 1
ATOM 745 C C . ARG A 1 98 ? 15.033 -7.087 13.005 1.00 89.12 98 ARG A C 1
ATOM 747 O O . ARG A 1 98 ? 15.329 -6.464 11.989 1.00 89.12 98 ARG A O 1
ATOM 754 N N . ARG A 1 99 ? 14.916 -6.522 14.204 1.00 75.94 99 ARG A N 1
ATOM 755 C CA . ARG A 1 99 ? 15.291 -5.144 14.508 1.00 75.94 99 ARG A CA 1
ATOM 756 C C . ARG A 1 99 ? 16.546 -5.126 15.351 1.00 75.94 99 ARG A C 1
ATOM 758 O O . ARG A 1 99 ? 16.694 -6.056 16.169 1.00 75.94 99 ARG A O 1
#

pLDDT: mean 92.94, std 4.58, range [73.0, 97.31]

Organism: NCBI:txid89044

Radius of gyration: 20.74 Å; chains: 1; bounding box: 44×27×50 Å

InterPro domains:
  IPR039894 tRNA pseudouridine synthase Pus10-like [PTHR21568] (2-99)
  IPR048741 Pus10-like, C-terminal [PF21238] (2-99)

Secondary structure (DSSP, 8-state):
---------TT-S-----HHHHHHHHHHHTTTS----------TTHHHHHHHHHHHPPPP-------SSPPPHHHHHHHHH--S-----PPPGGGGGG-